Protein AF-A0A3N9WYV2-F1 (afdb_monomer_lite)

Secondary structure (DSSP, 8-state):
-HHHHHHH---EEEEETTEEEEEEEEEETTEEEEEEEEES---HHHHHHHHHTSTT--GGG-EE-TT-BTTBPPPTT-EEEEEE--HHHHHHHHTTSPP-

Foldseek 3Di:
DQLVLLVPQAKDWDDDDPKIWIWGWDDDPNFIKIKIKIAPPPDVVVVLVVLVVQPPDDSVQKDWDQCADPRDGHDVRMIMIMGTDDPVSSVVSNVPDDDD

Organism: NCBI:txid2203716

Sequence (100 aa):
MIARSLQNGYAYQAEFEHYKVTALARAEDGETYLLIGTENIADHRVFAVILNAIPGIDHSSWMPEPEGVRELEPEPGEIIWSTILPPAVAAKLLDTLPDE

Radius of gyration: 13.0 Å; chains: 1; bounding box: 28×29×36 Å

pLDDT: mean 88.93, std 6.61, range [57.66, 96.62]

Structure (mmCIF, N/CA/C/O backbone):
data_AF-A0A3N9WYV2-F1
#
_entry.id   AF-A0A3N9WYV2-F1
#
loop_
_atom_site.group_PDB
_atom_site.id
_atom_site.type_symbol
_atom_site.label_atom_id
_atom_site.label_alt_id
_atom_site.label_comp_id
_atom_site.label_asym_id
_atom_site.label_entity_id
_atom_site.label_seq_id
_atom_site.pdbx_PDB_ins_code
_atom_site.Cartn_x
_atom_site.Cartn_y
_atom_site.Cartn_z
_atom_site.occupancy
_atom_site.B_iso_or_equiv
_atom_site.auth_seq_id
_atom_site.auth_comp_id
_atom_site.auth_asym_id
_atom_site.auth_atom_id
_atom_site.pdbx_PDB_model_num
ATOM 1 N N . MET A 1 1 ? 5.815 -7.697 4.536 1.00 89.50 1 MET A N 1
ATOM 2 C CA . MET A 1 1 ? 6.121 -6.247 4.549 1.00 89.50 1 MET A CA 1
ATOM 3 C C . MET A 1 1 ? 4.927 -5.436 5.015 1.00 89.50 1 MET A C 1
ATOM 5 O O . MET A 1 1 ? 5.042 -4.820 6.060 1.00 89.50 1 MET A O 1
ATOM 9 N N . ILE A 1 2 ? 3.780 -5.505 4.323 1.00 93.44 2 ILE A N 1
ATOM 10 C CA . ILE A 1 2 ? 2.571 -4.729 4.668 1.00 93.44 2 ILE A CA 1
ATOM 11 C C . ILE A 1 2 ? 2.163 -4.910 6.136 1.00 93.44 2 ILE A C 1
ATOM 13 O O . ILE A 1 2 ? 2.020 -3.927 6.847 1.00 93.44 2 ILE A O 1
ATOM 17 N N . ALA A 1 3 ? 2.065 -6.152 6.617 1.00 93.38 3 ALA A N 1
ATOM 18 C CA . ALA A 1 3 ? 1.693 -6.428 8.005 1.00 93.38 3 ALA A CA 1
ATOM 19 C C . ALA A 1 3 ? 2.654 -5.804 9.035 1.00 93.38 3 ALA A C 1
ATOM 21 O O . ALA A 1 3 ? 2.209 -5.260 10.036 1.00 93.38 3 ALA A O 1
ATOM 22 N N . ARG A 1 4 ? 3.969 -5.810 8.769 1.00 93.94 4 ARG A N 1
ATOM 23 C CA . ARG A 1 4 ? 4.954 -5.151 9.646 1.00 93.94 4 ARG A CA 1
ATOM 24 C C . ARG A 1 4 ? 4.785 -3.634 9.631 1.00 93.94 4 ARG A C 1
ATOM 26 O O . ARG A 1 4 ? 4.849 -3.010 10.680 1.00 93.94 4 ARG A O 1
ATOM 33 N N . SER A 1 5 ? 4.523 -3.063 8.455 1.00 95.38 5 SER A N 1
ATOM 34 C CA . SER A 1 5 ? 4.228 -1.636 8.326 1.00 95.38 5 SER A CA 1
ATOM 35 C C . SER A 1 5 ? 2.957 -1.255 9.084 1.00 95.38 5 SER A C 1
ATOM 37 O O . SER A 1 5 ? 2.954 -0.277 9.817 1.00 95.38 5 SER A O 1
ATOM 39 N N . LEU A 1 6 ? 1.906 -2.078 9.012 1.00 94.44 6 LEU A N 1
ATOM 40 C CA . LEU A 1 6 ? 0.673 -1.877 9.779 1.00 94.44 6 LEU A CA 1
ATOM 41 C C . LEU A 1 6 ? 0.900 -1.856 11.294 1.00 94.44 6 LEU A C 1
ATOM 43 O O . LEU A 1 6 ? 0.162 -1.179 12.001 1.00 94.44 6 LEU A O 1
ATOM 47 N N . GLN A 1 7 ? 1.901 -2.581 11.800 1.00 93.38 7 GLN A N 1
ATOM 48 C CA . GLN A 1 7 ? 2.194 -2.615 13.233 1.00 93.38 7 GLN A CA 1
ATOM 49 C C . GLN A 1 7 ? 2.886 -1.351 13.750 1.00 93.38 7 GLN A C 1
ATOM 51 O O . GLN A 1 7 ? 2.681 -0.989 14.906 1.00 93.38 7 GLN A O 1
ATOM 56 N N . ASN A 1 8 ? 3.737 -0.708 12.947 1.00 92.81 8 ASN A N 1
ATOM 57 C CA . ASN A 1 8 ? 4.638 0.338 13.446 1.00 92.81 8 ASN A CA 1
ATOM 58 C C . ASN A 1 8 ? 4.705 1.614 12.597 1.00 92.81 8 ASN A C 1
ATOM 60 O O . ASN A 1 8 ? 5.380 2.561 12.993 1.00 92.81 8 ASN A O 1
ATOM 64 N N . GLY A 1 9 ? 4.013 1.658 11.461 1.00 92.75 9 GLY A N 1
ATOM 65 C CA . GLY A 1 9 ? 3.959 2.810 10.565 1.00 92.75 9 GLY A CA 1
ATOM 66 C C . GLY A 1 9 ? 5.239 3.069 9.768 1.00 92.75 9 GLY A C 1
ATOM 67 O O . GLY A 1 9 ? 5.356 4.126 9.156 1.00 92.75 9 GLY A O 1
ATOM 68 N N . TYR A 1 10 ? 6.209 2.147 9.761 1.00 94.25 10 TYR A N 1
ATOM 69 C CA . TYR A 1 10 ? 7.437 2.304 8.979 1.00 94.25 10 TYR A CA 1
ATOM 70 C C . TYR A 1 10 ? 7.306 1.701 7.584 1.00 94.25 10 TYR A C 1
ATOM 72 O O . TYR A 1 10 ? 6.669 0.661 7.391 1.00 94.25 10 TYR A O 1
ATOM 80 N N . ALA A 1 11 ? 7.952 2.335 6.606 1.00 94.56 11 ALA A N 1
ATOM 81 C CA . ALA A 1 11 ? 8.080 1.784 5.268 1.00 94.56 11 ALA A CA 1
ATOM 82 C C . ALA A 1 11 ? 8.995 0.551 5.291 1.00 94.56 11 ALA A C 1
ATOM 84 O O . ALA A 1 11 ? 10.055 0.544 5.918 1.00 94.56 11 ALA A O 1
ATOM 85 N N . TYR A 1 12 ? 8.588 -0.495 4.579 1.00 94.75 12 TYR A N 1
ATOM 86 C CA . TYR A 1 12 ? 9.390 -1.693 4.371 1.00 94.75 12 TYR A CA 1
ATOM 87 C C . TYR A 1 12 ? 9.656 -1.878 2.890 1.00 94.75 12 TYR A C 1
ATOM 89 O O . TYR A 1 12 ? 8.747 -1.727 2.078 1.00 94.75 12 TYR A O 1
ATOM 97 N N . GLN A 1 13 ? 10.880 -2.274 2.558 1.00 93.19 13 GLN A N 1
ATOM 98 C CA . GLN A 1 13 ? 11.316 -2.502 1.186 1.00 93.19 13 GLN A CA 1
ATOM 99 C C . GLN A 1 13 ? 11.677 -3.970 0.968 1.00 93.19 13 GLN A C 1
ATOM 101 O O . GLN A 1 13 ? 12.190 -4.641 1.867 1.00 93.19 13 GLN A O 1
ATOM 106 N N . ALA A 1 14 ? 11.367 -4.467 -0.225 1.00 90.44 14 ALA A N 1
ATOM 107 C CA . ALA A 1 14 ? 11.899 -5.708 -0.755 1.00 90.44 14 ALA A CA 1
ATOM 108 C C . ALA A 1 14 ? 12.523 -5.433 -2.113 1.00 90.44 14 ALA A C 1
ATOM 110 O O . ALA A 1 14 ? 11.948 -4.739 -2.953 1.00 90.44 14 ALA A O 1
ATOM 111 N N . GLU A 1 15 ? 13.686 -6.029 -2.314 1.00 89.19 15 GLU A N 1
ATOM 112 C CA . GLU A 1 15 ? 14.438 -5.958 -3.554 1.00 89.19 15 GLU A CA 1
ATOM 113 C C . GLU A 1 15 ? 14.479 -7.350 -4.178 1.00 89.19 15 GLU A C 1
ATOM 115 O O . GLU A 1 15 ? 14.705 -8.352 -3.493 1.00 89.19 15 GLU A O 1
ATOM 120 N N . PHE A 1 16 ? 14.235 -7.417 -5.482 1.00 81.06 16 PHE A N 1
ATOM 121 C CA . PHE A 1 16 ? 14.370 -8.636 -6.264 1.00 81.06 16 PHE A CA 1
ATOM 122 C C . PHE A 1 16 ? 15.016 -8.304 -7.605 1.00 81.06 16 PHE A C 1
ATOM 124 O O . PHE A 1 16 ? 14.423 -7.599 -8.423 1.00 81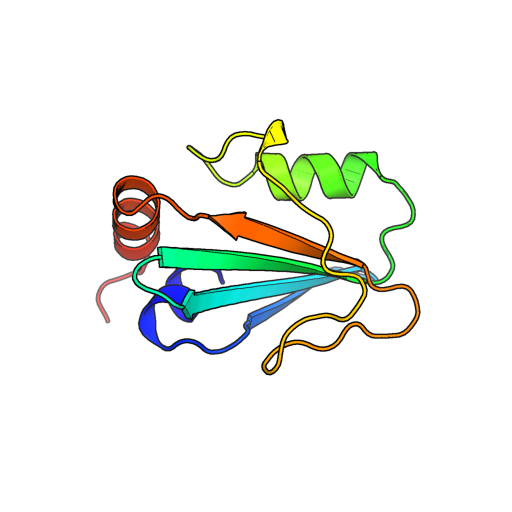.06 16 PHE A O 1
ATOM 131 N N . GLU A 1 17 ? 16.220 -8.830 -7.836 1.00 84.06 17 GLU A N 1
ATOM 132 C CA . GLU A 1 17 ? 17.054 -8.495 -8.998 1.00 84.06 17 GLU A CA 1
ATOM 133 C C . GLU A 1 17 ? 17.271 -6.974 -9.112 1.00 84.06 17 GLU A C 1
ATOM 135 O O . GLU A 1 17 ? 18.011 -6.392 -8.324 1.00 84.06 17 GLU A O 1
ATOM 140 N N . HIS A 1 18 ? 16.607 -6.322 -10.069 1.00 81.94 18 HIS A N 1
ATOM 141 C CA . HIS A 1 18 ? 16.672 -4.876 -10.301 1.00 81.94 18 HIS A CA 1
ATOM 142 C C . HIS A 1 18 ? 15.394 -4.138 -9.881 1.00 81.94 18 HIS A C 1
ATOM 144 O O . HIS A 1 18 ? 15.289 -2.934 -10.097 1.00 81.94 18 HIS A O 1
ATOM 150 N N . TYR A 1 19 ? 14.417 -4.846 -9.312 1.00 84.94 19 TYR A N 1
ATOM 151 C CA . TYR A 1 19 ? 13.134 -4.287 -8.903 1.00 84.94 19 TYR A CA 1
ATOM 152 C C . TYR A 1 19 ? 13.125 -4.001 -7.408 1.00 84.94 19 TYR A C 1
ATOM 154 O O . TYR A 1 19 ? 13.523 -4.847 -6.604 1.00 84.94 19 TYR A O 1
ATOM 162 N N . LYS A 1 20 ? 12.591 -2.838 -7.040 1.00 89.12 20 LYS A N 1
ATOM 163 C CA . LYS A 1 20 ? 12.330 -2.469 -5.649 1.00 89.12 20 LYS A CA 1
ATOM 164 C C . LYS A 1 20 ? 10.834 -2.290 -5.464 1.00 89.12 20 LYS A C 1
ATOM 166 O O . LYS A 1 20 ? 10.189 -1.613 -6.264 1.00 89.12 20 LYS A O 1
ATOM 171 N N . VAL A 1 21 ? 10.291 -2.899 -4.417 1.00 91.75 21 VAL A N 1
ATOM 172 C CA . VAL A 1 21 ? 8.910 -2.692 -3.978 1.00 91.75 21 VAL A CA 1
ATOM 173 C C . VAL A 1 21 ? 8.944 -2.155 -2.558 1.00 91.75 21 VAL A C 1
ATOM 175 O O . VAL A 1 21 ? 9.550 -2.761 -1.675 1.00 91.75 21 VAL A O 1
ATOM 178 N N . THR A 1 22 ? 8.273 -1.035 -2.334 1.00 94.38 22 THR A N 1
ATOM 179 C CA . THR A 1 22 ? 8.107 -0.412 -1.021 1.00 94.38 22 THR A CA 1
ATOM 180 C C . THR A 1 22 ? 6.660 -0.576 -0.576 1.00 94.38 22 THR A C 1
ATOM 182 O O . THR A 1 22 ? 5.750 -0.392 -1.377 1.00 94.38 22 THR A O 1
ATOM 185 N N . ALA A 1 23 ? 6.430 -0.909 0.692 1.00 95.31 23 ALA A N 1
ATOM 186 C CA . ALA A 1 23 ? 5.104 -0.938 1.296 1.00 95.31 23 ALA A CA 1
ATOM 187 C C . ALA A 1 23 ? 5.078 -0.089 2.569 1.00 95.31 23 ALA A C 1
ATOM 189 O O . ALA A 1 23 ? 5.905 -0.294 3.463 1.00 95.31 23 ALA A O 1
ATOM 190 N N . LEU A 1 24 ? 4.100 0.810 2.662 1.00 96.62 24 LEU A N 1
ATOM 191 C CA . LEU A 1 24 ? 3.857 1.662 3.823 1.00 96.62 24 LEU A CA 1
ATOM 192 C C . LEU A 1 24 ? 2.363 1.656 4.168 1.00 96.62 24 LEU A C 1
ATOM 194 O O . LEU A 1 24 ? 1.532 1.930 3.314 1.00 96.62 24 LEU A O 1
ATOM 198 N N . ALA A 1 25 ? 2.020 1.364 5.417 1.00 95.69 25 ALA A N 1
ATOM 199 C CA . ALA A 1 25 ? 0.688 1.554 5.967 1.00 95.69 25 ALA A CA 1
ATOM 200 C C . ALA A 1 25 ? 0.692 2.783 6.881 1.00 95.69 25 ALA A C 1
ATOM 202 O O . ALA A 1 25 ? 1.480 2.859 7.823 1.00 95.69 25 ALA A O 1
ATOM 203 N N . ARG A 1 26 ? -0.192 3.740 6.601 1.00 93.75 26 ARG A N 1
ATOM 204 C CA . ARG A 1 26 ? -0.263 5.035 7.282 1.00 93.75 26 ARG A CA 1
ATOM 205 C C . ARG A 1 26 ? -1.687 5.297 7.748 1.00 93.75 26 ARG A C 1
ATOM 207 O O . ARG A 1 26 ? -2.619 5.189 6.960 1.00 93.75 26 ARG A O 1
ATOM 214 N N . ALA A 1 27 ? -1.854 5.656 9.016 1.00 92.19 27 ALA A N 1
ATOM 215 C CA . ALA A 1 27 ? -3.139 6.113 9.533 1.00 92.19 27 ALA A CA 1
ATOM 216 C C . ALA A 1 27 ? -3.258 7.634 9.360 1.00 92.19 27 ALA A C 1
ATOM 218 O O . ALA A 1 27 ? -2.403 8.377 9.843 1.00 92.19 27 ALA A O 1
ATOM 219 N N . GLU A 1 28 ? -4.312 8.095 8.692 1.00 90.50 28 GLU A N 1
ATOM 220 C CA . GLU A 1 28 ? -4.601 9.514 8.471 1.00 90.50 28 GLU A CA 1
ATOM 221 C C . GLU A 1 28 ? -6.119 9.728 8.433 1.00 90.50 28 GLU A C 1
ATOM 223 O O . GLU A 1 28 ? -6.846 8.938 7.836 1.00 90.50 28 GLU A O 1
ATOM 228 N N . ASP A 1 29 ? -6.608 10.760 9.124 1.00 89.81 29 ASP A N 1
ATOM 229 C CA . ASP A 1 29 ? -8.031 11.138 9.175 1.00 89.81 29 ASP A CA 1
ATOM 230 C C . ASP A 1 29 ? -9.014 10.004 9.534 1.00 89.81 29 ASP A C 1
ATOM 232 O O . ASP A 1 29 ? -10.173 9.997 9.126 1.00 89.81 29 ASP A O 1
ATOM 236 N N . GLY A 1 30 ? -8.567 9.050 10.358 1.00 89.81 30 GLY A N 1
ATOM 237 C CA . GLY A 1 30 ? -9.375 7.908 10.802 1.00 89.81 30 GLY A CA 1
ATOM 238 C C . GLY A 1 30 ? -9.390 6.725 9.830 1.00 89.81 30 GLY A C 1
ATOM 239 O O . GLY A 1 30 ? -9.936 5.679 10.173 1.00 89.81 30 GLY A O 1
ATOM 240 N N . GLU A 1 31 ? -8.740 6.858 8.677 1.00 93.50 31 GLU A N 1
ATOM 241 C CA . GLU A 1 31 ? -8.557 5.799 7.690 1.00 93.50 31 GLU A CA 1
ATOM 242 C C . GLU A 1 31 ? -7.125 5.254 7.736 1.00 93.50 31 GLU A C 1
ATOM 244 O O . GLU A 1 31 ? -6.191 5.904 8.210 1.00 93.50 31 GLU A O 1
ATOM 249 N N . THR A 1 32 ? -6.939 4.027 7.247 1.00 95.31 32 THR A N 1
ATOM 250 C CA . THR A 1 32 ? -5.605 3.459 7.018 1.00 95.31 32 THR A CA 1
ATOM 251 C C . THR A 1 32 ? -5.348 3.412 5.526 1.00 95.31 32 THR A C 1
ATOM 253 O O . THR A 1 32 ? -6.053 2.719 4.802 1.00 95.31 32 THR A O 1
ATOM 256 N N . TYR A 1 33 ? -4.325 4.116 5.066 1.00 95.44 33 TYR A N 1
ATOM 257 C CA . TYR A 1 33 ? -3.864 4.087 3.688 1.00 95.44 33 TYR A CA 1
ATOM 258 C C . TYR A 1 33 ? -2.742 3.069 3.541 1.00 95.44 33 TYR A C 1
ATOM 260 O O . TYR A 1 33 ? -1.825 3.015 4.361 1.00 95.44 33 TYR A O 1
ATOM 268 N N . LEU A 1 34 ? -2.809 2.268 2.483 1.00 96.12 34 LEU A N 1
ATOM 269 C CA . LEU A 1 34 ? -1.714 1.424 2.037 1.00 96.12 34 LEU A CA 1
ATOM 270 C C . LEU A 1 34 ? -1.074 2.062 0.813 1.00 96.12 34 LEU A C 1
ATOM 272 O O . LEU A 1 34 ? -1.739 2.251 -0.200 1.00 96.12 34 LEU A O 1
ATOM 276 N N . LEU A 1 35 ? 0.221 2.334 0.912 1.00 95.69 35 LEU A N 1
ATOM 277 C CA . LEU A 1 35 ? 1.050 2.823 -0.169 1.00 95.69 35 LEU A CA 1
ATOM 278 C C . LEU A 1 35 ? 1.969 1.716 -0.676 1.00 95.69 35 LEU A C 1
ATOM 280 O O . LEU A 1 35 ? 2.614 1.026 0.119 1.00 95.69 35 LEU A O 1
ATOM 284 N N . ILE A 1 36 ? 2.041 1.582 -1.998 1.00 94.38 36 ILE A N 1
ATOM 285 C CA . ILE A 1 36 ? 2.944 0.683 -2.710 1.00 94.38 36 ILE A CA 1
ATOM 286 C C . ILE A 1 36 ? 3.780 1.511 -3.685 1.00 94.38 36 ILE A C 1
ATOM 288 O O . ILE A 1 36 ? 3.252 2.073 -4.643 1.00 94.38 36 ILE A O 1
ATOM 292 N N . GLY A 1 37 ? 5.083 1.584 -3.426 1.00 92.19 37 GLY A N 1
ATOM 293 C CA . GLY A 1 37 ? 6.071 2.166 -4.334 1.00 92.19 37 GLY A CA 1
ATOM 294 C C . GLY A 1 37 ? 6.723 1.075 -5.170 1.00 92.19 37 GLY A C 1
ATOM 295 O O . GLY A 1 37 ? 7.024 -0.002 -4.646 1.00 92.19 37 GLY A O 1
ATOM 296 N N . THR A 1 38 ? 6.928 1.321 -6.461 1.00 89.31 38 THR A N 1
ATOM 297 C CA . THR A 1 38 ? 7.688 0.405 -7.319 1.00 89.31 38 THR A CA 1
ATOM 298 C C . THR A 1 38 ? 8.708 1.137 -8.167 1.00 89.31 38 THR A C 1
ATOM 300 O O . THR A 1 38 ? 8.344 2.032 -8.932 1.00 89.31 38 THR A O 1
ATOM 303 N N . GLU A 1 39 ? 9.960 0.697 -8.095 1.00 88.12 39 GLU A N 1
ATOM 304 C CA . GLU A 1 39 ? 11.073 1.234 -8.877 1.00 88.12 39 GLU A CA 1
ATOM 305 C C . GLU A 1 39 ? 11.515 0.231 -9.952 1.00 88.12 39 GLU A C 1
ATOM 307 O O . GLU A 1 39 ? 11.477 -0.987 -9.743 1.00 88.12 39 GLU A O 1
ATOM 312 N N . ASN A 1 40 ? 11.958 0.747 -11.103 1.00 81.50 40 ASN A N 1
ATOM 313 C CA . ASN A 1 40 ? 12.502 -0.023 -12.229 1.00 81.50 40 ASN A CA 1
ATOM 314 C C . ASN A 1 40 ? 11.532 -1.052 -12.846 1.00 81.50 40 ASN A C 1
ATOM 316 O O . ASN A 1 40 ? 11.942 -1.904 -13.636 1.00 81.50 40 ASN A O 1
ATOM 320 N N . ILE A 1 41 ? 10.228 -0.960 -12.557 1.00 75.69 41 ILE A N 1
ATOM 321 C CA . ILE A 1 41 ? 9.191 -1.778 -13.198 1.00 75.69 41 ILE A CA 1
ATOM 322 C C . ILE A 1 41 ? 8.727 -1.096 -14.491 1.00 75.69 41 ILE A C 1
ATOM 324 O O . ILE A 1 41 ? 7.852 -0.237 -14.487 1.00 75.69 41 ILE A O 1
ATOM 328 N N . ALA A 1 42 ? 9.304 -1.505 -15.622 1.00 68.38 42 ALA A N 1
ATOM 329 C CA . ALA A 1 42 ? 8.937 -0.969 -16.938 1.00 68.38 42 ALA A CA 1
ATOM 330 C C . ALA A 1 42 ? 7.615 -1.538 -17.499 1.00 68.38 42 ALA A C 1
ATOM 332 O O . ALA A 1 42 ? 6.980 -0.914 -18.348 1.00 68.38 42 ALA A O 1
ATOM 333 N N . ASP A 1 43 ? 7.199 -2.731 -17.056 1.00 79.38 43 ASP A N 1
ATOM 334 C CA . ASP A 1 43 ? 5.977 -3.390 -17.528 1.00 79.38 43 ASP A CA 1
ATOM 335 C C . ASP A 1 43 ? 4.817 -3.163 -16.550 1.00 79.38 43 ASP A C 1
ATOM 337 O O . ASP A 1 43 ? 4.776 -3.739 -15.460 1.00 79.38 43 ASP A O 1
ATOM 341 N N . HIS A 1 44 ? 3.831 -2.370 -16.975 1.00 75.81 44 HIS A N 1
ATOM 342 C CA . HIS A 1 44 ? 2.625 -2.071 -16.195 1.00 75.81 44 HIS A CA 1
ATOM 343 C C . HIS A 1 44 ? 1.854 -3.329 -15.756 1.00 75.81 44 HIS A C 1
ATOM 345 O O . HIS A 1 44 ? 1.113 -3.291 -14.777 1.00 75.81 44 HIS A O 1
ATOM 351 N N . ARG A 1 45 ? 2.022 -4.464 -16.449 1.00 82.75 45 ARG A N 1
ATOM 352 C CA . ARG A 1 45 ? 1.373 -5.730 -16.082 1.00 82.75 45 ARG A CA 1
ATOM 353 C C . ARG A 1 45 ? 1.969 -6.324 -14.813 1.00 82.75 45 ARG A C 1
ATOM 355 O O . ARG A 1 45 ? 1.229 -6.884 -14.015 1.00 82.75 45 ARG A O 1
ATOM 362 N N . VAL A 1 46 ? 3.280 -6.186 -14.607 1.00 80.94 46 VAL A N 1
ATOM 363 C CA . VAL A 1 46 ? 3.948 -6.644 -13.377 1.00 80.94 46 VAL A CA 1
ATOM 364 C C . VAL A 1 46 ? 3.449 -5.827 -12.193 1.00 80.94 46 VAL A C 1
ATOM 366 O O . VAL A 1 46 ? 3.101 -6.384 -11.157 1.00 80.94 46 VAL A O 1
ATOM 369 N N . PHE A 1 47 ? 3.320 -4.517 -12.386 1.00 81.25 47 PHE A N 1
ATOM 370 C CA . PHE A 1 47 ? 2.741 -3.631 -11.390 1.00 81.25 47 PHE A CA 1
ATOM 371 C C . PHE A 1 47 ? 1.296 -4.022 -11.029 1.00 81.25 47 PHE A C 1
ATOM 373 O O . PHE A 1 47 ? 0.977 -4.217 -9.857 1.00 81.25 47 PHE A O 1
ATOM 380 N N . ALA A 1 48 ? 0.440 -4.243 -12.033 1.00 84.69 48 ALA A N 1
ATOM 381 C CA . ALA A 1 48 ? -0.932 -4.694 -11.806 1.00 84.69 48 ALA A CA 1
ATOM 382 C C . ALA A 1 48 ? -0.989 -6.034 -11.051 1.00 84.69 48 ALA A C 1
ATOM 384 O O . ALA A 1 48 ? -1.870 -6.234 -10.219 1.00 84.69 48 ALA A O 1
ATOM 385 N N . VAL A 1 49 ? -0.053 -6.954 -11.303 1.00 87.38 49 VAL A N 1
ATOM 386 C CA . VAL A 1 49 ? 0.050 -8.214 -10.547 1.00 87.38 49 VAL A CA 1
ATOM 387 C C . VAL A 1 49 ? 0.386 -7.956 -9.077 1.00 87.38 49 VAL A C 1
ATOM 389 O O . VAL A 1 49 ? -0.231 -8.576 -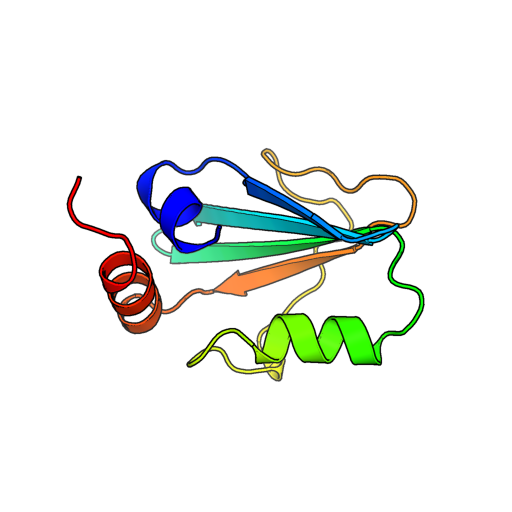8.215 1.00 87.38 49 VAL A O 1
ATOM 392 N N . ILE A 1 50 ? 1.308 -7.034 -8.780 1.00 86.25 50 ILE A N 1
ATOM 393 C CA . ILE A 1 50 ? 1.673 -6.670 -7.400 1.00 86.25 50 ILE A CA 1
ATOM 394 C C . ILE A 1 50 ? 0.463 -6.096 -6.656 1.00 86.25 50 ILE A C 1
ATOM 396 O O . ILE A 1 50 ? 0.159 -6.552 -5.556 1.00 86.25 50 ILE A O 1
ATOM 400 N N . LEU A 1 51 ? -0.263 -5.151 -7.260 1.00 87.00 51 LEU A N 1
ATOM 401 C CA . LEU A 1 51 ? -1.449 -4.565 -6.627 1.00 87.00 51 LEU A CA 1
ATOM 402 C C . LEU A 1 51 ? -2.570 -5.589 -6.411 1.00 87.00 51 LEU A C 1
ATOM 404 O O . LEU A 1 51 ? -3.181 -5.630 -5.344 1.00 87.00 51 LEU A O 1
ATOM 408 N N . ASN A 1 52 ? -2.807 -6.460 -7.397 1.00 87.69 52 ASN A N 1
ATOM 409 C CA . ASN A 1 52 ? -3.816 -7.518 -7.308 1.00 87.69 52 ASN A CA 1
ATOM 410 C C . ASN A 1 52 ? -3.440 -8.640 -6.328 1.00 87.69 52 ASN A C 1
ATOM 412 O O . ASN A 1 52 ? -4.288 -9.466 -5.990 1.00 87.69 52 ASN A O 1
ATOM 416 N N . ALA A 1 53 ? -2.189 -8.696 -5.864 1.00 87.75 53 ALA A N 1
ATOM 417 C CA . ALA A 1 53 ? -1.754 -9.694 -4.895 1.00 87.75 53 ALA A CA 1
ATOM 418 C C . ALA A 1 53 ? -2.291 -9.425 -3.480 1.00 87.75 53 ALA A C 1
ATOM 420 O O . ALA A 1 53 ? -2.169 -10.297 -2.618 1.00 87.75 53 ALA A O 1
ATOM 421 N N . ILE A 1 54 ? -2.875 -8.248 -3.221 1.00 88.88 54 ILE A N 1
ATOM 422 C CA . ILE A 1 54 ? -3.392 -7.880 -1.902 1.00 88.88 54 ILE A CA 1
ATOM 423 C C . ILE A 1 54 ? -4.884 -8.247 -1.824 1.00 88.88 54 ILE A C 1
ATOM 425 O O . ILE A 1 54 ? -5.728 -7.568 -2.412 1.00 88.88 54 ILE A O 1
ATOM 429 N N . PRO A 1 55 ? -5.250 -9.328 -1.111 1.00 85.19 55 PRO A N 1
ATOM 430 C CA . PRO A 1 55 ? -6.615 -9.832 -1.119 1.00 85.19 55 PRO A CA 1
ATOM 431 C C . PRO A 1 55 ? -7.576 -8.869 -0.418 1.00 85.19 55 PRO A C 1
ATOM 433 O O . PRO A 1 55 ? -7.317 -8.401 0.688 1.00 85.19 55 PRO A O 1
ATOM 436 N N . GLY A 1 56 ? -8.741 -8.646 -1.028 1.00 89.94 56 GLY A N 1
ATOM 437 C CA . GLY A 1 56 ? -9.807 -7.824 -0.446 1.00 89.94 56 GLY A CA 1
ATOM 438 C C . GLY A 1 56 ? -9.679 -6.321 -0.701 1.00 89.94 56 GLY A C 1
ATOM 439 O O . GLY A 1 56 ? -10.481 -5.567 -0.157 1.00 89.94 56 GLY A O 1
ATOM 440 N N . ILE A 1 57 ? -8.720 -5.898 -1.528 1.00 92.81 57 ILE A N 1
ATOM 441 C CA . ILE A 1 57 ? -8.647 -4.543 -2.085 1.00 92.81 57 ILE A CA 1
ATOM 442 C C . ILE A 1 57 ? -9.175 -4.583 -3.523 1.00 92.81 57 ILE A C 1
ATOM 444 O O . ILE A 1 57 ? -8.848 -5.499 -4.278 1.00 92.81 57 ILE A O 1
ATOM 448 N N . ASP A 1 58 ? -10.011 -3.613 -3.896 1.00 91.00 58 ASP A N 1
ATOM 449 C CA . ASP A 1 58 ? -10.474 -3.482 -5.277 1.00 91.00 58 ASP A CA 1
ATOM 450 C C . ASP A 1 58 ? -9.346 -2.933 -6.162 1.00 91.00 58 ASP A C 1
ATOM 452 O O . ASP A 1 58 ? -8.696 -1.946 -5.837 1.00 91.00 58 ASP A O 1
ATOM 456 N N . HIS A 1 59 ? -9.129 -3.543 -7.323 1.00 86.69 59 HIS A N 1
ATOM 457 C CA . HIS A 1 59 ? -8.125 -3.079 -8.277 1.00 86.69 59 HIS A CA 1
ATOM 458 C C . HIS A 1 59 ? -8.369 -1.625 -8.709 1.00 86.69 59 HIS A C 1
ATOM 460 O O . HIS A 1 59 ? -7.423 -0.890 -8.978 1.00 86.69 59 HIS A O 1
ATOM 466 N N . SER A 1 60 ? -9.633 -1.203 -8.786 1.00 89.94 60 SER A N 1
ATOM 467 C CA . SER A 1 60 ? -9.979 0.148 -9.229 1.00 89.94 60 SER A CA 1
ATOM 468 C C . SER A 1 60 ? -9.819 1.231 -8.156 1.00 89.94 60 SER A C 1
ATOM 470 O O . SER A 1 60 ? -9.896 2.411 -8.490 1.00 89.94 60 SER A O 1
ATOM 472 N N . SER A 1 61 ? -9.568 0.857 -6.893 1.00 93.12 61 SER A N 1
ATOM 473 C CA . SER A 1 61 ? -9.433 1.814 -5.786 1.00 93.12 61 SER A CA 1
ATOM 474 C C . SER A 1 61 ? -8.036 2.416 -5.651 1.00 93.12 61 SER A C 1
ATOM 476 O O . SER A 1 61 ? -7.844 3.323 -4.844 1.00 93.12 61 SER A O 1
ATOM 478 N N . TRP A 1 62 ? -7.065 1.919 -6.417 1.00 93.81 62 TRP A N 1
ATOM 479 C CA . TRP A 1 62 ? -5.701 2.427 -6.390 1.00 93.81 62 TRP A CA 1
ATOM 480 C C . TRP A 1 62 ? -5.588 3.764 -7.114 1.00 93.81 62 TRP A C 1
ATOM 482 O O . TRP A 1 62 ? -6.001 3.907 -8.266 1.00 93.81 62 TRP A O 1
ATOM 492 N N . MET A 1 63 ? -4.969 4.729 -6.446 1.00 93.31 63 MET A N 1
ATOM 493 C CA . MET A 1 63 ? -4.718 6.066 -6.963 1.00 93.31 63 MET A CA 1
ATOM 494 C C . MET A 1 63 ? -3.212 6.341 -7.007 1.00 93.31 63 MET A C 1
ATOM 496 O O . MET A 1 63 ? -2.494 5.911 -6.108 1.00 93.31 63 MET A O 1
ATOM 500 N N . PRO A 1 64 ? -2.702 7.017 -8.048 1.00 91.44 64 PRO A N 1
ATOM 501 C CA . PRO A 1 64 ? -1.298 7.402 -8.091 1.00 91.44 64 PRO A CA 1
ATOM 502 C C . PRO A 1 64 ? -1.026 8.556 -7.117 1.00 91.44 64 PRO A C 1
ATOM 504 O O . PRO A 1 64 ? -1.810 9.500 -7.044 1.00 91.44 64 PRO A O 1
ATOM 507 N N . GLU A 1 65 ? 0.126 8.510 -6.452 1.00 92.31 65 GLU A N 1
ATOM 508 C CA . GLU A 1 65 ? 0.654 9.558 -5.570 1.00 92.31 65 GLU A CA 1
ATOM 509 C C . GLU A 1 65 ? 1.930 10.149 -6.197 1.00 92.31 65 GLU A C 1
ATOM 511 O O . GLU A 1 65 ? 3.044 9.787 -5.812 1.00 92.31 65 GLU A O 1
ATOM 516 N N . PRO A 1 66 ? 1.811 11.015 -7.222 1.00 85.75 66 PRO A N 1
ATOM 517 C CA . PRO A 1 66 ? 2.963 11.501 -7.988 1.00 85.75 66 PRO A CA 1
ATOM 518 C C . PRO A 1 66 ? 3.911 12.385 -7.170 1.00 85.75 66 PRO A C 1
ATOM 520 O O . PRO A 1 66 ? 5.085 12.492 -7.510 1.00 85.75 66 PRO A O 1
ATOM 523 N N . GLU A 1 67 ? 3.409 13.018 -6.109 1.00 88.19 67 GLU A N 1
ATOM 524 C CA . GLU A 1 67 ? 4.205 13.824 -5.174 1.00 88.19 67 GLU A CA 1
ATOM 525 C C . GLU A 1 67 ? 4.686 13.000 -3.966 1.00 88.19 67 GLU A C 1
ATOM 527 O O . GLU A 1 67 ? 5.434 13.505 -3.132 1.00 88.19 67 GLU A O 1
ATOM 532 N N . GLY A 1 68 ? 4.286 11.727 -3.880 1.00 88.00 68 GLY A N 1
ATOM 533 C CA . GLY A 1 68 ? 4.481 10.893 -2.701 1.00 88.00 68 GLY A CA 1
ATOM 534 C C . GLY A 1 68 ? 3.681 11.365 -1.491 1.00 88.00 68 GLY A C 1
ATOM 535 O O . GLY A 1 68 ? 2.712 12.115 -1.592 1.00 88.00 68 GLY A O 1
ATOM 536 N N . VAL A 1 69 ? 4.109 10.905 -0.320 1.00 86.50 69 VAL A N 1
ATOM 537 C CA . VAL A 1 69 ? 3.614 11.354 0.984 1.00 86.50 69 VAL A CA 1
ATOM 538 C C . VAL A 1 69 ? 4.793 11.669 1.894 1.00 86.50 69 VAL A C 1
ATOM 540 O O . VAL A 1 69 ? 5.928 11.298 1.614 1.00 86.50 69 VAL A O 1
ATOM 543 N N . ARG A 1 70 ? 4.530 12.322 3.026 1.00 83.56 70 ARG A N 1
ATOM 544 C CA . ARG A 1 70 ? 5.566 12.773 3.966 1.00 83.56 70 ARG A CA 1
ATOM 545 C C . ARG A 1 70 ? 6.583 11.687 4.355 1.00 83.56 70 ARG A C 1
ATOM 547 O O . ARG A 1 70 ? 7.746 12.002 4.586 1.00 83.56 70 ARG A O 1
ATOM 554 N N . GLU A 1 71 ? 6.147 10.438 4.493 1.00 86.81 71 GLU A N 1
ATOM 555 C CA . GLU A 1 71 ? 6.978 9.298 4.896 1.00 86.81 71 GLU A CA 1
ATOM 556 C C . GLU A 1 71 ? 7.537 8.486 3.713 1.00 86.81 71 GLU A C 1
ATOM 558 O O . GLU A 1 71 ? 8.315 7.555 3.931 1.00 86.81 71 GLU A O 1
ATOM 563 N N . LEU A 1 72 ? 7.135 8.807 2.478 1.00 87.25 72 LEU A N 1
ATOM 564 C CA . LEU A 1 72 ? 7.550 8.106 1.267 1.00 87.25 72 LEU A CA 1
ATOM 565 C C . LEU A 1 72 ? 7.538 9.056 0.061 1.00 87.25 72 LEU A C 1
ATOM 567 O O . LEU A 1 72 ? 6.491 9.303 -0.537 1.00 87.25 72 LEU A O 1
ATOM 571 N N . GLU A 1 73 ? 8.717 9.547 -0.304 1.00 89.50 73 GLU A N 1
ATOM 572 C CA . GLU A 1 73 ? 8.934 10.346 -1.513 1.00 89.50 73 GLU A CA 1
ATOM 573 C C . GLU A 1 73 ? 9.337 9.428 -2.684 1.00 89.50 73 GLU A C 1
ATOM 575 O O . GLU A 1 73 ? 10.078 8.466 -2.464 1.00 89.50 73 GLU A O 1
ATOM 580 N N . PRO A 1 74 ? 8.852 9.678 -3.914 1.00 86.88 74 PRO A N 1
ATOM 581 C CA . PRO A 1 74 ? 9.191 8.851 -5.066 1.00 86.88 74 PRO A CA 1
ATOM 582 C C . PRO A 1 74 ? 10.617 9.138 -5.548 1.00 86.88 74 PRO A C 1
ATOM 584 O O . PRO A 1 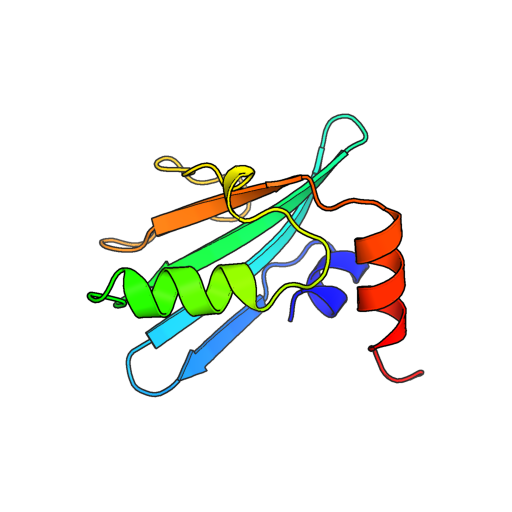74 ? 10.976 10.286 -5.821 1.00 86.88 74 PRO A O 1
ATOM 587 N N . GLU A 1 75 ? 11.415 8.088 -5.733 1.00 86.56 75 GLU A N 1
ATOM 588 C CA . GLU A 1 75 ? 12.697 8.189 -6.436 1.00 86.56 75 GLU A CA 1
ATOM 589 C C . GLU A 1 75 ? 12.499 8.417 -7.953 1.00 86.56 75 GLU A C 1
ATOM 591 O O . GLU A 1 75 ? 11.418 8.169 -8.502 1.00 86.56 75 GLU A O 1
ATOM 596 N N . PRO A 1 76 ? 13.524 8.873 -8.700 1.00 82.19 76 PRO A N 1
ATOM 597 C CA . PRO A 1 76 ? 13.420 9.045 -10.146 1.00 82.19 76 PRO A CA 1
ATOM 598 C C . PRO A 1 76 ? 12.983 7.761 -10.869 1.00 82.19 76 PRO A C 1
ATOM 600 O O . PRO A 1 76 ? 13.703 6.768 -10.903 1.00 82.19 76 PRO A O 1
ATOM 603 N N . GLY A 1 77 ? 11.810 7.804 -11.506 1.00 80.06 77 GLY A N 1
ATOM 604 C CA . GLY A 1 77 ? 11.236 6.653 -12.212 1.00 80.06 77 GLY A CA 1
ATOM 605 C C . GLY A 1 77 ? 10.445 5.688 -11.320 1.00 80.06 77 GLY A C 1
ATOM 606 O O . GLY A 1 77 ? 9.926 4.696 -11.831 1.00 80.06 77 GLY A O 1
ATOM 607 N N . GLU A 1 78 ? 10.318 5.978 -10.024 1.00 85.94 78 GLU A N 1
ATOM 608 C CA . GLU A 1 78 ? 9.397 5.298 -9.119 1.00 85.94 78 GLU A CA 1
ATOM 609 C C . GLU A 1 78 ? 7.981 5.861 -9.275 1.00 85.94 78 GLU A C 1
ATOM 611 O O . GLU A 1 78 ? 7.776 7.058 -9.483 1.00 85.94 78 GLU A O 1
ATOM 616 N N . ILE A 1 79 ? 6.988 4.979 -9.170 1.00 87.50 79 ILE A N 1
ATOM 617 C CA . ILE A 1 79 ? 5.585 5.376 -9.053 1.00 87.50 79 ILE A CA 1
ATOM 618 C C . ILE A 1 79 ? 5.065 4.845 -7.724 1.00 87.50 79 ILE A C 1
ATOM 620 O O . ILE A 1 79 ? 5.178 3.648 -7.443 1.00 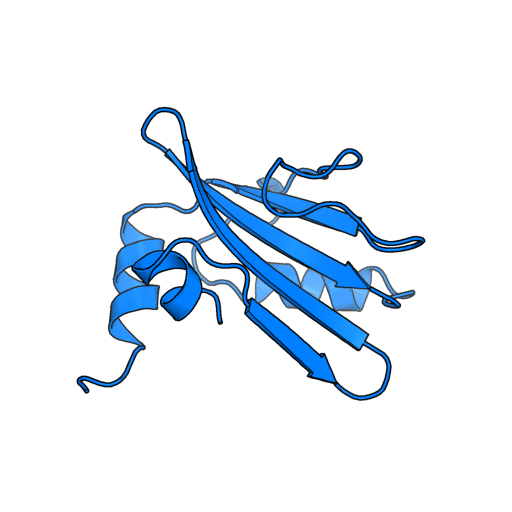87.50 79 ILE A O 1
ATOM 624 N N . ILE A 1 80 ? 4.485 5.739 -6.926 1.00 92.31 80 ILE A N 1
ATOM 625 C CA . ILE A 1 80 ? 3.792 5.401 -5.686 1.00 92.31 80 ILE A CA 1
ATOM 626 C C . ILE A 1 80 ? 2.297 5.359 -5.968 1.00 92.31 80 ILE A C 1
ATOM 628 O O . ILE A 1 80 ? 1.755 6.213 -6.670 1.00 92.31 80 ILE A O 1
ATOM 632 N N . TRP A 1 81 ? 1.637 4.357 -5.406 1.00 93.44 81 TRP A N 1
ATOM 633 C CA . TRP A 1 81 ? 0.193 4.207 -5.451 1.00 93.44 81 TRP A CA 1
ATOM 634 C C . TRP A 1 81 ? -0.359 4.046 -4.054 1.00 93.44 81 TRP A C 1
ATOM 636 O O . TRP A 1 81 ? 0.245 3.354 -3.237 1.00 93.44 81 TRP A O 1
ATOM 646 N N . SER A 1 82 ? -1.518 4.631 -3.800 1.00 94.81 82 SER A N 1
ATOM 647 C CA . SER A 1 82 ? -2.228 4.531 -2.538 1.00 94.81 82 SER A CA 1
ATOM 648 C C . SER A 1 82 ? -3.614 3.927 -2.732 1.00 94.81 82 SER A C 1
ATOM 650 O O . SER A 1 82 ? -4.219 3.986 -3.802 1.00 94.81 82 SER A O 1
ATOM 652 N N . THR A 1 83 ? -4.125 3.317 -1.674 1.00 96.06 83 THR A N 1
ATOM 653 C CA . THR A 1 83 ? -5.526 2.916 -1.546 1.00 96.06 83 THR A CA 1
ATOM 654 C C . THR A 1 83 ? -5.902 2.947 -0.074 1.00 96.06 83 THR A C 1
ATOM 656 O O . THR A 1 83 ? -5.048 2.774 0.798 1.00 96.06 83 THR A O 1
ATOM 659 N N . ILE A 1 84 ? -7.191 3.091 0.221 1.00 95.81 84 ILE A N 1
ATOM 660 C CA . ILE A 1 84 ? -7.697 2.812 1.566 1.00 95.81 84 ILE A CA 1
ATOM 661 C C . ILE A 1 84 ? -7.592 1.304 1.805 1.00 95.81 84 ILE A C 1
ATOM 663 O O . ILE A 1 84 ? -7.998 0.498 0.963 1.00 95.81 84 ILE A O 1
ATOM 667 N N . LEU A 1 85 ? -7.034 0.928 2.950 1.00 95.56 85 LEU A N 1
ATOM 668 C CA . LEU A 1 85 ? -6.948 -0.438 3.432 1.00 95.56 85 LEU A CA 1
ATOM 669 C C . LEU A 1 85 ? -8.129 -0.712 4.374 1.00 95.56 85 LEU A C 1
ATOM 671 O O . LEU A 1 85 ? -8.144 -0.203 5.497 1.00 95.56 85 LEU A O 1
ATOM 675 N N . PRO A 1 86 ? -9.101 -1.553 3.974 1.00 95.19 86 PRO A N 1
ATOM 676 C CA . PRO A 1 86 ? -10.247 -1.839 4.823 1.00 95.19 86 PRO A CA 1
ATOM 677 C C . PRO A 1 86 ? -9.812 -2.465 6.160 1.00 95.19 86 PRO A C 1
ATOM 679 O O . PRO A 1 86 ? -8.981 -3.382 6.149 1.00 95.19 86 PRO A O 1
ATOM 682 N N . PRO A 1 87 ? -10.419 -2.092 7.303 1.00 93.69 87 PRO A N 1
ATOM 683 C CA . PRO A 1 87 ? -10.031 -2.622 8.615 1.00 93.69 87 PRO A CA 1
ATOM 684 C C . PRO A 1 87 ? -10.048 -4.156 8.698 1.00 93.69 87 PRO A C 1
ATOM 686 O O . PRO A 1 87 ? -9.174 -4.767 9.309 1.00 93.69 87 PRO A O 1
ATOM 689 N N . ALA A 1 88 ? -11.005 -4.803 8.024 1.00 93.62 88 ALA A N 1
ATOM 690 C CA . ALA A 1 88 ? -11.093 -6.263 7.967 1.00 93.62 88 ALA A CA 1
ATOM 691 C C . ALA A 1 88 ? -9.932 -6.914 7.191 1.00 93.62 88 ALA A C 1
ATOM 693 O O . ALA A 1 88 ? -9.561 -8.050 7.481 1.00 93.62 88 ALA A O 1
ATOM 694 N N . VAL A 1 89 ? -9.366 -6.220 6.199 1.00 94.44 89 VAL A N 1
ATOM 695 C CA . VAL A 1 89 ? -8.177 -6.678 5.464 1.00 94.44 89 VAL A CA 1
ATOM 696 C C . VAL A 1 89 ? -6.928 -6.436 6.306 1.00 94.44 89 VAL A C 1
ATOM 698 O O . VAL A 1 89 ? -6.105 -7.338 6.427 1.00 94.44 89 VAL A O 1
ATOM 701 N N . ALA A 1 90 ? -6.820 -5.269 6.950 1.00 93.50 90 ALA A N 1
ATOM 702 C CA . ALA A 1 90 ? -5.722 -4.955 7.864 1.00 93.50 90 ALA A CA 1
ATOM 703 C C . ALA A 1 90 ? -5.590 -5.998 8.986 1.00 93.50 90 ALA A C 1
ATOM 705 O O . ALA A 1 90 ? -4.499 -6.518 9.206 1.00 93.50 90 ALA A O 1
ATOM 706 N N . ALA A 1 91 ? -6.705 -6.374 9.623 1.00 92.94 91 ALA A N 1
ATOM 707 C CA . ALA A 1 91 ? -6.732 -7.418 10.648 1.00 92.94 91 ALA A CA 1
ATOM 708 C C . ALA A 1 91 ? -6.198 -8.763 10.123 1.00 92.94 91 ALA A C 1
ATOM 710 O O . ALA A 1 91 ? -5.282 -9.331 10.706 1.00 92.94 91 ALA A O 1
ATOM 711 N N . LYS A 1 92 ? -6.677 -9.221 8.957 1.00 92.50 92 LYS A N 1
ATO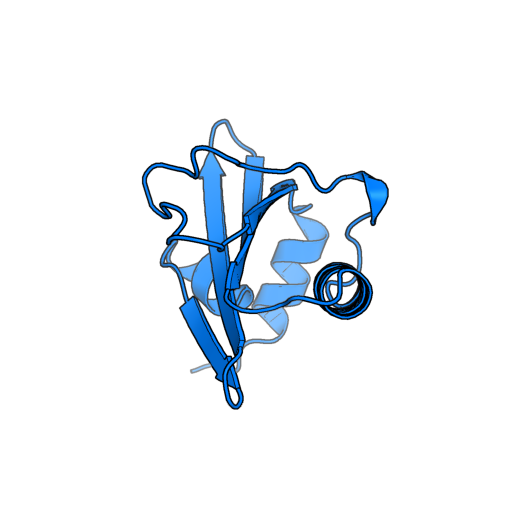M 712 C CA . LYS A 1 92 ? -6.195 -10.469 8.336 1.00 92.50 92 LYS A CA 1
ATOM 713 C C . LYS A 1 92 ? -4.709 -10.436 7.988 1.00 92.50 92 LYS A C 1
ATOM 715 O O . LYS A 1 92 ? -4.046 -11.465 8.045 1.00 92.50 92 LYS A O 1
ATOM 720 N N . LEU A 1 93 ? -4.192 -9.280 7.568 1.00 91.75 93 LEU A N 1
ATOM 721 C CA . LEU A 1 93 ? -2.767 -9.121 7.285 1.00 91.75 93 LEU A CA 1
ATOM 722 C C . LEU A 1 93 ? -1.948 -9.213 8.573 1.00 91.7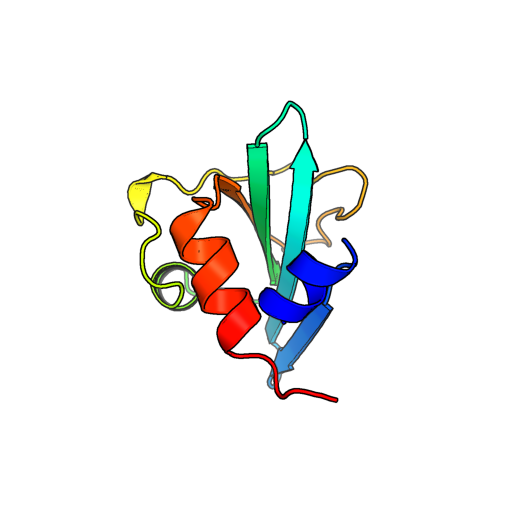5 93 LEU A C 1
ATOM 724 O O . LEU A 1 93 ? -0.906 -9.864 8.573 1.00 91.75 93 LEU A O 1
ATOM 728 N N . LEU A 1 94 ? -2.418 -8.611 9.665 1.00 91.88 94 LEU A N 1
ATOM 729 C CA . LEU A 1 94 ? -1.769 -8.711 10.972 1.00 91.88 94 LEU A CA 1
ATOM 730 C C . LEU A 1 94 ? -1.751 -10.153 11.498 1.00 91.88 94 LEU A C 1
ATOM 732 O O . LEU A 1 94 ? -0.708 -10.581 11.980 1.00 91.88 94 LEU A O 1
ATOM 736 N N . ASP A 1 95 ? -2.821 -10.927 11.288 1.00 91.00 95 ASP A N 1
ATOM 737 C CA . ASP A 1 95 ? -2.899 -12.351 11.669 1.00 91.00 95 ASP A CA 1
ATOM 738 C C . ASP A 1 95 ? -1.878 -13.248 10.934 1.00 91.00 95 ASP A C 1
ATOM 740 O O . ASP A 1 95 ? -1.667 -14.399 11.309 1.00 91.00 95 ASP A O 1
ATOM 744 N N . THR A 1 96 ? -1.254 -12.758 9.853 1.00 85.94 96 THR A N 1
ATOM 745 C CA . THR A 1 96 ? -0.226 -13.515 9.110 1.00 85.94 96 THR A CA 1
ATOM 746 C C . THR A 1 96 ? 1.173 -13.374 9.702 1.00 85.94 96 THR A C 1
ATOM 748 O O . THR A 1 96 ? 2.098 -14.068 9.268 1.00 85.94 96 THR A O 1
ATOM 751 N N . LEU A 1 97 ? 1.359 -12.462 10.658 1.00 81.12 97 LEU A N 1
ATOM 752 C CA . LEU A 1 97 ? 2.624 -12.331 11.361 1.00 81.12 97 LEU A CA 1
ATOM 753 C C . LEU A 1 97 ? 2.747 -13.459 12.393 1.00 81.12 97 LEU A C 1
ATOM 755 O O . LEU A 1 97 ? 1.778 -13.743 13.090 1.00 81.12 97 LEU A O 1
ATOM 759 N N . PRO A 1 98 ? 3.912 -14.121 12.488 1.00 74.00 98 PRO A N 1
ATOM 760 C CA . PRO A 1 98 ? 4.140 -15.078 13.558 1.00 74.00 98 PRO A CA 1
ATOM 761 C C . PRO A 1 98 ? 4.055 -14.370 14.914 1.00 74.00 98 PRO A C 1
ATOM 763 O O . PRO A 1 98 ? 4.575 -13.260 15.047 1.00 74.00 98 PRO A O 1
ATOM 766 N N . ASP A 1 99 ? 3.443 -15.030 15.898 1.00 69.81 99 ASP A N 1
ATOM 767 C CA . ASP A 1 99 ? 3.575 -14.642 17.303 1.00 69.81 99 ASP A CA 1
ATOM 768 C C . ASP A 1 99 ? 5.073 -14.699 17.665 1.00 69.81 99 ASP A C 1
ATOM 770 O O . ASP A 1 99 ? 5.712 -15.738 17.466 1.00 69.81 99 ASP A O 1
ATOM 774 N N . GLU A 1 100 ? 5.646 -13.574 18.105 1.00 57.66 100 GLU A N 1
ATOM 775 C CA . GLU A 1 100 ? 7.052 -13.484 18.544 1.00 57.66 100 GLU A CA 1
ATOM 776 C C . GLU A 1 100 ? 7.321 -14.247 19.849 1.00 57.66 100 GLU A C 1
ATOM 778 O O . GLU A 1 100 ? 6.481 -14.185 20.779 1.00 57.66 100 GLU A O 1
#